Protein AF-A0A9D7JCS4-F1 (afdb_monomer_lite)

Foldseek 3Di:
DDDDPPPPPPPPDQFWKKKFWKFKDDAVFAWKKFKAWPPHTFDIDTCPPGDPPLGTDMDMTTHHVVSQVVGHKMKMFRADWDADDVPRGHKMKTQWIDTHPDIDFQVQWWKAFPVGTDDDDDDSRIDMDGGRRIMIIHGADDVTSDDPPVPPPPDDDDD

pLDDT: mean 86.57, std 19.18, range [36.56, 98.81]

Radius of gyration: 19.24 Å; chains: 1; bounding box: 63×58×47 Å

Sequence (159 aa):
MAILAALMLATAVNGAELALELSGTAFEGGPAFEIKIGGEVVGTGTIDPIPPAGDSVHFLFEVDDTVLARGGDLSIRLSNDRRAGPGADRNLHILFVRVNDHDFAPEDLRIVNRTGPVVRPIRQGRLELWTGDEVALGTAPRGGWIGKRLSGDPGRDGP

Structure (mmCIF, N/CA/C/O backbone):
data_AF-A0A9D7JCS4-F1
#
_entry.id   AF-A0A9D7JCS4-F1
#
loop_
_atom_site.group_PDB
_atom_site.id
_atom_site.type_symbol
_atom_site.label_atom_id
_atom_site.label_alt_id
_atom_site.label_comp_id
_atom_site.label_asym_id
_atom_site.label_entity_id
_atom_site.label_seq_id
_atom_site.pdbx_PDB_ins_code
_atom_site.Cartn_x
_atom_site.Cartn_y
_atom_site.Cartn_z
_atom_site.occupancy
_atom_site.B_iso_or_equiv
_atom_site.auth_seq_id
_atom_site.auth_comp_id
_atom_site.auth_asym_id
_atom_site.auth_atom_id
_atom_site.pdbx_PDB_model_num
ATOM 1 N N . MET A 1 1 ? -25.974 -44.571 0.066 1.00 43.28 1 MET A N 1
ATOM 2 C CA . MET A 1 1 ? -24.892 -43.569 0.136 1.00 43.28 1 MET A CA 1
ATOM 3 C C . MET A 1 1 ? -25.378 -42.437 1.020 1.00 43.28 1 MET A C 1
ATOM 5 O O . MET A 1 1 ? -26.417 -41.874 0.709 1.00 43.28 1 MET A O 1
ATOM 9 N N . ALA A 1 2 ? -24.715 -42.177 2.145 1.00 36.56 2 ALA A N 1
ATOM 10 C CA . ALA A 1 2 ? -25.058 -41.069 3.031 1.00 36.56 2 ALA A CA 1
ATOM 11 C C . ALA A 1 2 ? -24.166 -39.875 2.674 1.00 36.56 2 ALA A C 1
ATOM 13 O O . ALA A 1 2 ? -22.943 -39.993 2.726 1.00 36.56 2 ALA A O 1
ATOM 14 N N . ILE A 1 3 ? -24.770 -38.757 2.273 1.00 40.38 3 ILE A N 1
ATOM 15 C CA . ILE A 1 3 ? -24.062 -37.482 2.142 1.00 40.38 3 ILE A CA 1
ATOM 16 C C . ILE A 1 3 ? -23.979 -36.904 3.551 1.00 40.38 3 ILE A C 1
ATOM 18 O O . ILE A 1 3 ? -24.993 -36.531 4.139 1.00 40.38 3 ILE A O 1
ATOM 22 N N . LEU A 1 4 ? -22.772 -36.894 4.108 1.00 39.47 4 LEU A N 1
ATOM 23 C CA . LEU A 1 4 ? -22.479 -36.229 5.367 1.00 39.47 4 LEU A CA 1
ATOM 24 C C . LEU A 1 4 ? -22.389 -34.724 5.075 1.00 39.47 4 LEU A C 1
ATOM 26 O O . LEU A 1 4 ? -21.429 -34.264 4.460 1.00 39.47 4 LEU A O 1
ATOM 30 N N . ALA A 1 5 ? -23.410 -33.962 5.464 1.00 44.78 5 ALA A N 1
ATOM 31 C CA . ALA A 1 5 ? -23.338 -32.508 5.466 1.00 44.78 5 ALA A CA 1
ATOM 32 C C . ALA A 1 5 ? -22.451 -32.078 6.642 1.00 44.78 5 ALA A C 1
ATOM 34 O O . ALA A 1 5 ? -22.842 -32.200 7.802 1.00 44.78 5 ALA A O 1
ATOM 35 N N . ALA A 1 6 ? -21.237 -31.615 6.347 1.00 42.50 6 ALA A N 1
ATOM 36 C CA . ALA A 1 6 ? -20.390 -30.969 7.336 1.00 42.50 6 ALA A CA 1
ATOM 37 C C . ALA A 1 6 ? -20.966 -29.577 7.626 1.00 42.50 6 ALA A C 1
ATOM 39 O O . ALA A 1 6 ? -20.817 -28.650 6.831 1.00 42.50 6 ALA A O 1
ATOM 40 N N . LEU A 1 7 ? -21.653 -29.441 8.759 1.00 47.41 7 LEU A N 1
ATOM 41 C CA . LEU A 1 7 ? -22.004 -28.144 9.320 1.00 47.41 7 LEU A CA 1
ATOM 42 C C . LEU A 1 7 ? -20.710 -27.516 9.857 1.00 47.41 7 LEU A C 1
ATOM 44 O O . LEU A 1 7 ? -20.259 -27.859 10.950 1.00 47.41 7 LEU A O 1
ATOM 48 N N . MET A 1 8 ? -20.078 -26.640 9.073 1.00 46.72 8 MET A N 1
ATOM 49 C CA . MET A 1 8 ? -19.016 -25.783 9.596 1.00 46.72 8 MET A CA 1
ATOM 50 C C . MET A 1 8 ? -19.649 -24.806 10.588 1.00 46.72 8 MET A C 1
ATOM 52 O O . MET A 1 8 ? -20.369 -23.889 10.200 1.00 46.72 8 MET A O 1
ATOM 56 N N . LEU A 1 9 ? -19.389 -25.008 11.879 1.00 49.09 9 LEU A N 1
ATOM 57 C CA . LEU A 1 9 ? -19.534 -23.943 12.860 1.00 49.09 9 LEU A CA 1
ATOM 58 C C . LEU A 1 9 ? -18.474 -22.891 12.530 1.00 49.09 9 LEU A C 1
ATOM 60 O O . LEU A 1 9 ? -17.308 -23.056 12.876 1.00 49.09 9 LEU A O 1
ATOM 64 N N . ALA A 1 10 ? -18.876 -21.828 11.837 1.00 45.19 10 ALA A N 1
ATOM 65 C CA . ALA A 1 10 ? -18.096 -20.605 11.796 1.00 4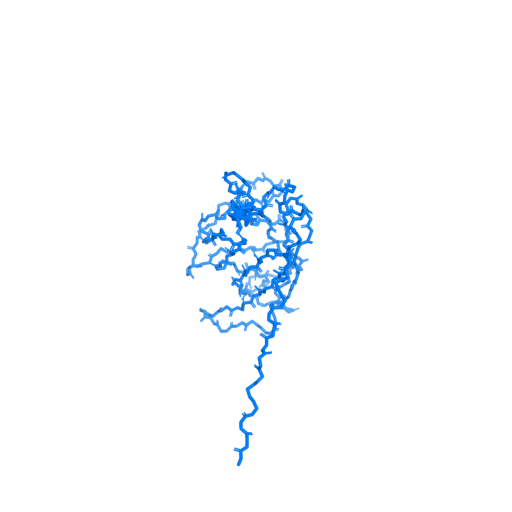5.19 10 ALA A CA 1
ATOM 66 C C . ALA A 1 10 ? -18.075 -20.047 13.224 1.00 45.19 10 ALA A C 1
ATOM 68 O O . ALA A 1 10 ? -19.032 -19.426 13.686 1.00 45.19 10 ALA A O 1
ATOM 69 N N . THR A 1 11 ? -17.009 -20.332 13.968 1.00 44.09 11 THR A N 1
ATOM 70 C CA . THR A 1 11 ? -16.687 -19.545 15.152 1.00 44.09 11 THR A CA 1
ATOM 71 C C . THR A 1 11 ? -16.447 -18.128 14.661 1.00 44.09 11 THR A C 1
ATOM 73 O O . THR A 1 11 ? -15.514 -17.910 13.892 1.00 44.09 11 THR A O 1
ATOM 76 N N . ALA A 1 12 ? -17.305 -17.186 15.051 1.00 46.53 12 ALA A N 1
ATOM 77 C CA . ALA A 1 12 ? -17.056 -15.772 14.821 1.00 46.53 12 ALA A CA 1
ATOM 78 C C . ALA A 1 12 ? -15.727 -15.421 15.502 1.00 46.53 12 ALA A C 1
ATOM 80 O O . ALA A 1 12 ? -15.651 -15.325 16.729 1.00 46.53 12 ALA A O 1
ATOM 81 N N . VAL A 1 13 ? -14.666 -15.316 14.705 1.00 46.84 13 VAL A N 1
ATOM 82 C CA . VAL A 1 13 ? -13.393 -14.767 15.151 1.00 46.84 13 VAL A CA 1
ATOM 83 C C . VAL A 1 13 ? -13.652 -13.292 15.430 1.00 46.84 13 VAL A C 1
ATOM 85 O O . VAL A 1 13 ? -14.207 -12.573 14.605 1.00 46.84 13 VAL A O 1
ATOM 88 N N . ASN A 1 14 ? -13.335 -12.859 16.645 1.00 55.12 14 ASN A N 1
ATOM 89 C CA . ASN A 1 14 ? -13.581 -11.499 17.119 1.00 55.12 14 ASN A CA 1
ATOM 90 C C . ASN A 1 14 ? -12.446 -10.573 16.638 1.00 55.12 14 ASN A C 1
ATOM 92 O O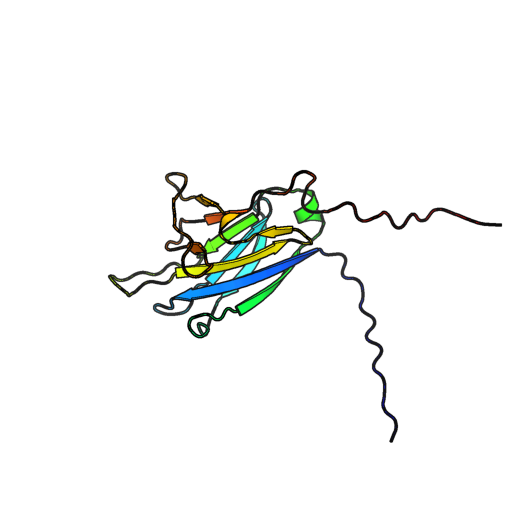 . ASN A 1 14 ? -11.727 -9.990 17.444 1.00 55.12 14 ASN A O 1
ATOM 96 N N . GLY A 1 15 ? -12.239 -10.531 15.323 1.00 62.53 15 GLY A N 1
ATOM 97 C CA . GLY A 1 15 ? -11.207 -9.750 14.651 1.00 62.53 15 GLY A CA 1
ATOM 98 C C . GLY A 1 15 ? -11.745 -9.215 13.332 1.00 62.53 15 GLY A C 1
ATOM 99 O O . GLY A 1 15 ? -12.592 -9.839 12.692 1.00 62.53 15 GLY A O 1
ATOM 100 N N . ALA A 1 16 ? -11.297 -8.026 12.959 1.00 80.62 16 ALA A N 1
ATOM 101 C CA . ALA A 1 16 ? -11.659 -7.412 11.696 1.00 80.62 16 ALA A CA 1
ATOM 102 C C . ALA A 1 16 ? -10.782 -7.935 10.558 1.00 80.62 16 ALA A C 1
ATOM 104 O O . ALA A 1 16 ? -9.648 -8.366 10.763 1.00 80.62 16 ALA A O 1
ATOM 105 N N . GLU A 1 17 ? -11.304 -7.860 9.343 1.00 91.00 17 GLU A N 1
ATOM 106 C CA . GLU A 1 17 ? -10.617 -8.339 8.151 1.00 91.00 17 GLU A CA 1
ATOM 107 C C . GLU A 1 17 ? -9.773 -7.229 7.511 1.00 91.00 17 GLU A C 1
ATOM 109 O O . GLU A 1 17 ? -10.231 -6.097 7.351 1.00 91.00 17 GLU A O 1
ATOM 114 N N . LEU A 1 18 ? -8.544 -7.552 7.113 1.00 96.19 18 LEU A N 1
ATOM 115 C CA . LEU A 1 18 ? -7.731 -6.747 6.207 1.00 96.19 18 LEU A CA 1
ATOM 116 C C . LEU A 1 18 ? -7.506 -7.548 4.923 1.00 96.19 18 LEU A C 1
ATOM 118 O O . LEU A 1 18 ? -6.805 -8.561 4.937 1.00 96.19 18 LEU A O 1
ATOM 122 N N . ALA A 1 19 ? -8.069 -7.073 3.815 1.00 97.94 19 ALA A N 1
ATOM 123 C CA . ALA A 1 19 ? -7.936 -7.693 2.503 1.00 97.94 19 ALA A CA 1
ATOM 124 C C . ALA A 1 19 ? -7.151 -6.786 1.549 1.00 97.94 19 ALA A C 1
ATOM 126 O O . ALA A 1 19 ? -7.332 -5.568 1.549 1.00 97.94 19 ALA A O 1
ATOM 127 N N . LEU A 1 20 ? -6.281 -7.369 0.721 1.00 98.38 20 LEU A N 1
ATOM 128 C CA . LEU A 1 20 ? -5.508 -6.637 -0.283 1.00 98.38 20 LEU A CA 1
ATOM 129 C C . LEU A 1 20 ? -5.498 -7.363 -1.615 1.00 98.38 20 LEU A C 1
ATOM 131 O O . LEU A 1 20 ? -5.391 -8.586 -1.655 1.00 98.38 20 LEU A O 1
ATOM 135 N N . GLU A 1 21 ? -5.477 -6.582 -2.687 1.00 98.50 21 GLU A N 1
ATOM 136 C CA . GLU A 1 21 ? -5.118 -7.048 -4.020 1.00 98.50 21 GLU A CA 1
ATOM 137 C C . GLU A 1 21 ? -3.803 -6.402 -4.430 1.00 98.50 21 GLU A C 1
ATOM 139 O O . GLU A 1 21 ? -3.716 -5.182 -4.621 1.00 98.50 21 GLU A O 1
ATOM 144 N N . LEU A 1 22 ? -2.762 -7.226 -4.541 1.00 98.50 22 LEU A N 1
ATOM 145 C CA . LEU A 1 22 ? -1.408 -6.766 -4.811 1.00 98.50 22 LEU A CA 1
ATOM 146 C C . LEU A 1 22 ? -0.812 -7.459 -6.037 1.00 98.50 22 LEU A C 1
ATOM 148 O O . LEU A 1 22 ? -1.103 -8.612 -6.339 1.00 98.50 22 LEU A O 1
ATOM 152 N N . SER A 1 23 ? 0.078 -6.760 -6.726 1.00 98.19 23 SER A N 1
ATOM 153 C CA . SER A 1 23 ? 0.917 -7.297 -7.800 1.00 98.19 23 SER A CA 1
ATOM 154 C C . SER A 1 23 ? 2.304 -6.649 -7.701 1.00 98.19 23 SER A C 1
ATOM 156 O O . SER A 1 23 ? 2.625 -5.990 -6.708 1.00 98.19 23 SER A O 1
ATOM 158 N N . GLY A 1 24 ? 3.149 -6.790 -8.715 1.00 96.69 24 GLY A N 1
ATOM 159 C CA . GLY A 1 24 ? 4.434 -6.103 -8.715 1.00 96.69 24 GLY A CA 1
ATOM 160 C C . GLY A 1 24 ? 5.317 -6.412 -9.902 1.00 96.69 24 GLY A C 1
ATOM 161 O O . GLY A 1 24 ? 4.916 -7.091 -10.846 1.00 96.69 24 GLY A O 1
ATOM 162 N N . THR A 1 25 ? 6.549 -5.923 -9.830 1.00 95.44 25 THR A N 1
ATOM 163 C CA . THR A 1 25 ? 7.636 -6.352 -10.711 1.00 95.44 25 THR A CA 1
ATOM 164 C C . THR A 1 25 ? 8.661 -7.136 -9.907 1.00 95.44 25 THR A C 1
ATOM 166 O O . THR A 1 25 ? 9.018 -6.756 -8.791 1.00 95.44 25 THR A O 1
ATOM 169 N N . ALA A 1 26 ? 9.140 -8.244 -10.470 1.00 93.06 26 ALA A N 1
ATOM 170 C CA . ALA A 1 26 ? 10.233 -9.002 -9.881 1.00 93.06 26 ALA A CA 1
ATOM 171 C C . ALA A 1 26 ? 11.579 -8.511 -10.411 1.00 93.06 26 ALA A C 1
ATOM 173 O O . ALA A 1 26 ? 11.779 -8.353 -11.615 1.00 93.06 26 ALA A O 1
ATOM 174 N N . PHE A 1 27 ? 12.527 -8.382 -9.495 1.00 94.38 27 PHE A N 1
ATOM 175 C CA . PHE A 1 27 ? 13.944 -8.272 -9.797 1.00 94.38 27 PHE A CA 1
ATOM 176 C C . PHE A 1 27 ? 14.702 -8.949 -8.657 1.00 94.38 27 PHE A C 1
ATOM 178 O O . PHE A 1 27 ? 14.548 -8.549 -7.508 1.00 94.38 27 PHE A O 1
ATOM 185 N N . GLU A 1 28 ? 15.442 -10.026 -8.944 1.00 93.44 28 GLU A N 1
ATOM 186 C CA . GLU A 1 28 ? 16.064 -10.901 -7.925 1.00 93.44 28 GLU A CA 1
ATOM 187 C C . GLU A 1 28 ? 15.054 -11.455 -6.887 1.00 93.44 28 GLU A C 1
ATOM 189 O O . GLU A 1 28 ? 15.379 -11.611 -5.710 1.00 93.44 28 GLU A O 1
ATOM 194 N N . GLY A 1 29 ? 13.805 -11.690 -7.308 1.00 95.38 29 GLY A N 1
ATOM 195 C CA . GLY A 1 29 ? 12.668 -12.065 -6.454 1.00 95.38 29 GLY A CA 1
ATOM 196 C C . GLY A 1 29 ? 11.545 -11.022 -6.468 1.00 95.38 29 GLY A C 1
ATOM 197 O O . GLY A 1 29 ? 11.732 -9.894 -6.942 1.00 95.38 29 GLY A O 1
ATOM 198 N N . GLY A 1 30 ? 10.372 -11.413 -5.972 1.00 97.38 30 GLY A N 1
ATOM 199 C CA . GLY A 1 30 ? 9.190 -10.555 -5.913 1.00 97.38 30 GLY A CA 1
ATOM 200 C C . GLY A 1 30 ? 9.209 -9.505 -4.792 1.00 97.38 30 GLY A C 1
ATOM 201 O O . GLY A 1 30 ? 10.046 -9.568 -3.879 1.00 97.38 30 GLY A O 1
ATOM 202 N N . PRO A 1 31 ? 8.298 -8.518 -4.838 1.00 98.44 31 PRO A N 1
ATOM 203 C CA . PRO A 1 31 ? 8.147 -7.539 -3.773 1.00 98.44 31 PRO A CA 1
ATOM 204 C C . PRO A 1 31 ? 7.593 -8.204 -2.513 1.00 98.44 31 PRO A C 1
ATOM 206 O O . PRO A 1 31 ? 6.574 -8.895 -2.534 1.00 98.44 31 PRO A O 1
ATOM 209 N N . ALA A 1 32 ? 8.277 -7.961 -1.404 1.00 98.62 32 ALA A N 1
ATOM 210 C CA . ALA A 1 32 ? 7.774 -8.194 -0.067 1.00 98.62 32 ALA A CA 1
ATOM 211 C C . ALA A 1 32 ? 7.174 -6.898 0.471 1.00 98.62 32 ALA A C 1
ATOM 213 O O . ALA A 1 32 ? 7.632 -5.798 0.151 1.00 98.62 32 ALA A O 1
ATOM 214 N N . PHE A 1 33 ? 6.152 -7.025 1.302 1.00 98.81 33 PHE A N 1
ATOM 215 C CA . PHE A 1 33 ? 5.427 -5.892 1.846 1.00 98.81 33 PHE A CA 1
ATOM 216 C C . PHE A 1 33 ? 5.224 -6.022 3.352 1.00 98.81 33 PHE A C 1
ATOM 218 O O . PHE A 1 33 ? 5.263 -7.110 3.930 1.00 98.81 33 PHE A O 1
ATOM 225 N N . GLU A 1 34 ? 5.014 -4.874 3.985 1.00 98.81 34 GLU A N 1
ATOM 226 C CA . GLU A 1 34 ? 4.568 -4.755 5.370 1.00 98.81 34 GLU A CA 1
ATOM 227 C C . GLU A 1 34 ? 3.408 -3.766 5.420 1.00 98.81 34 GLU A C 1
ATOM 229 O O . GLU A 1 34 ? 3.454 -2.711 4.780 1.00 98.81 34 GLU A O 1
ATOM 234 N N . ILE A 1 35 ? 2.392 -4.116 6.202 1.00 98.62 35 ILE A N 1
ATOM 235 C CA . ILE A 1 35 ? 1.191 -3.326 6.424 1.00 98.62 35 ILE A CA 1
ATOM 236 C C . ILE A 1 35 ? 1.113 -2.991 7.901 1.00 98.62 35 ILE A C 1
ATOM 238 O O . ILE A 1 35 ? 1.313 -3.857 8.759 1.00 98.62 35 ILE A O 1
ATOM 242 N N . LYS A 1 36 ? 0.795 -1.735 8.192 1.00 98.50 36 LYS A N 1
ATOM 243 C CA . LYS A 1 36 ? 0.544 -1.264 9.547 1.00 98.50 36 LYS A CA 1
ATOM 244 C C . LYS A 1 36 ? -0.762 -0.503 9.645 1.00 98.50 36 LYS A C 1
ATOM 246 O O . LYS A 1 36 ? -1.163 0.153 8.688 1.00 98.50 36 LYS A O 1
ATOM 251 N N . ILE A 1 37 ? -1.351 -0.525 10.834 1.00 97.31 37 ILE A N 1
ATOM 252 C CA . ILE A 1 37 ? -2.421 0.384 11.249 1.00 97.31 37 ILE A CA 1
ATOM 253 C C . ILE A 1 37 ? -1.956 1.068 12.528 1.00 97.31 37 ILE A C 1
ATOM 255 O O . ILE A 1 37 ? -1.501 0.405 13.459 1.00 97.31 37 ILE A O 1
ATOM 259 N N . GLY A 1 38 ? -1.972 2.403 12.549 1.00 95.12 38 GLY A N 1
ATOM 260 C CA . GLY A 1 38 ? -1.526 3.159 13.727 1.00 95.12 38 GLY A CA 1
ATOM 261 C C . GLY A 1 38 ? -0.067 2.889 14.131 1.00 95.12 38 GLY A C 1
ATOM 262 O O . GLY A 1 38 ? 0.304 3.084 15.284 1.00 95.12 38 GLY A O 1
ATOM 263 N N . GLY A 1 39 ? 0.764 2.423 13.191 1.00 95.81 39 GLY A N 1
ATOM 264 C CA . GLY A 1 39 ? 2.171 2.072 13.415 1.00 95.81 39 GLY A CA 1
ATOM 265 C C . GLY A 1 39 ? 2.435 0.613 13.810 1.00 95.81 39 GLY A C 1
ATOM 266 O O . GLY A 1 39 ? 3.592 0.190 13.774 1.00 95.81 39 GLY A O 1
ATOM 267 N N . GLU A 1 40 ? 1.404 -0.172 14.117 1.00 97.31 40 GLU A N 1
ATOM 268 C CA . GLU A 1 40 ? 1.528 -1.591 14.462 1.00 97.31 40 GLU A CA 1
ATOM 269 C C . GLU A 1 40 ? 1.441 -2.481 13.229 1.00 97.31 40 GLU A C 1
ATOM 271 O O . GLU A 1 40 ? 0.575 -2.268 12.387 1.00 97.31 40 GLU A O 1
ATOM 276 N N . VAL A 1 41 ? 2.336 -3.466 13.111 1.00 98.00 41 VAL A N 1
ATOM 277 C CA . VAL A 1 41 ? 2.351 -4.397 11.974 1.00 98.00 41 VAL A CA 1
ATOM 278 C C . VAL A 1 41 ? 1.170 -5.352 12.078 1.00 98.00 41 VAL A C 1
ATOM 280 O O . VAL A 1 41 ? 1.081 -6.115 13.033 1.00 98.00 41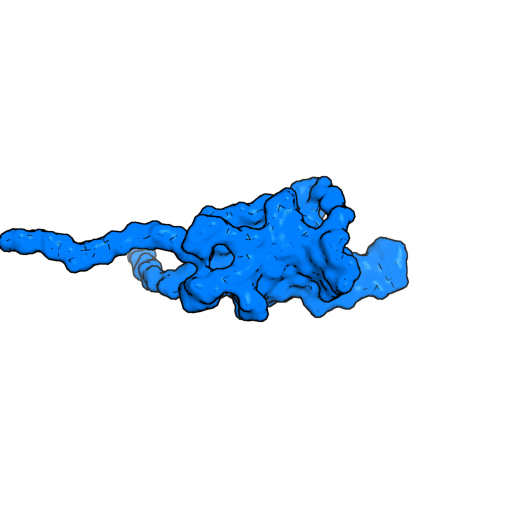 VAL A O 1
ATOM 283 N N . VAL A 1 42 ? 0.310 -5.330 11.063 1.00 97.19 42 VAL A N 1
ATOM 284 C CA . VAL A 1 42 ? -0.904 -6.161 10.979 1.00 97.19 42 VAL A CA 1
ATOM 285 C C . VAL A 1 42 ? -0.857 -7.170 9.831 1.00 97.19 42 VAL A C 1
ATOM 287 O O . VAL A 1 42 ? -1.690 -8.062 9.758 1.00 97.19 42 VAL A O 1
ATOM 290 N N . GLY A 1 43 ? 0.123 -7.055 8.934 1.00 97.94 43 GLY A N 1
ATOM 291 C CA . GLY A 1 43 ? 0.293 -7.998 7.835 1.00 97.94 43 GLY A CA 1
ATOM 292 C C . GLY A 1 43 ? 1.656 -7.872 7.174 1.00 97.94 43 GLY A C 1
ATOM 293 O O . GLY A 1 43 ? 2.216 -6.780 7.061 1.00 97.94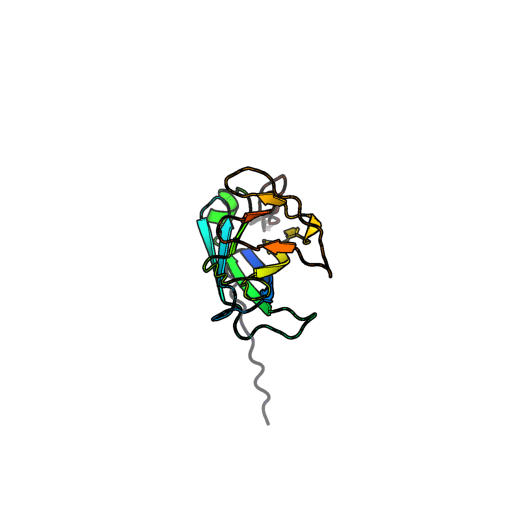 43 GLY A O 1
ATOM 294 N N . THR A 1 44 ? 2.196 -9.001 6.730 1.00 98.75 44 THR A N 1
ATOM 295 C CA . THR A 1 44 ? 3.398 -9.076 5.896 1.00 98.75 44 THR A CA 1
ATOM 296 C C . THR A 1 44 ? 3.223 -10.178 4.863 1.00 98.75 44 THR A C 1
ATOM 298 O O . THR A 1 44 ? 2.467 -11.128 5.065 1.00 98.75 44 THR A O 1
ATOM 301 N N . GLY A 1 45 ? 3.917 -10.059 3.739 1.00 98.44 45 GLY A N 1
ATOM 302 C CA . GLY A 1 45 ? 3.873 -11.077 2.701 1.00 98.44 45 GLY A CA 1
ATOM 303 C C . GLY A 1 45 ? 4.865 -10.802 1.589 1.00 98.44 45 GLY A C 1
ATOM 304 O O . GLY A 1 45 ? 5.542 -9.774 1.585 1.00 98.44 45 GLY A O 1
ATOM 305 N N . THR A 1 46 ? 4.930 -11.732 0.643 1.00 98.50 46 THR A N 1
ATOM 306 C CA . THR A 1 46 ? 5.747 -11.629 -0.566 1.00 98.50 46 THR A CA 1
ATOM 307 C C . THR A 1 46 ? 4.920 -12.085 -1.755 1.00 98.50 46 THR A C 1
ATOM 309 O O . THR A 1 46 ? 4.216 -13.089 -1.670 1.00 98.50 46 THR A O 1
ATOM 312 N N . ILE A 1 47 ? 5.012 -11.353 -2.861 1.00 98.38 47 ILE A N 1
ATOM 313 C CA . ILE A 1 47 ? 4.346 -11.698 -4.118 1.00 98.38 47 ILE A CA 1
ATOM 314 C C . ILE A 1 47 ? 5.337 -12.486 -4.967 1.00 98.38 47 ILE A C 1
ATOM 316 O O . ILE A 1 47 ? 6.139 -11.904 -5.693 1.00 98.38 47 ILE A O 1
ATOM 320 N N . ASP A 1 48 ? 5.319 -13.808 -4.832 1.00 95.19 48 ASP A N 1
ATOM 321 C CA . ASP A 1 48 ? 6.158 -14.713 -5.615 1.00 95.19 48 ASP A CA 1
ATOM 322 C C . ASP A 1 48 ? 5.418 -16.052 -5.813 1.00 95.19 48 ASP A C 1
ATOM 324 O O . ASP A 1 48 ? 5.069 -16.693 -4.816 1.00 95.19 48 ASP A O 1
ATOM 328 N N . PRO A 1 49 ? 5.125 -16.480 -7.057 1.00 95.75 49 PRO A N 1
ATOM 329 C CA . PRO A 1 49 ? 5.452 -15.822 -8.328 1.00 95.75 49 PRO A CA 1
ATOM 330 C C . PRO A 1 49 ? 4.673 -14.519 -8.569 1.00 95.75 49 PRO A C 1
ATOM 332 O O . PRO A 1 49 ? 3.601 -14.298 -8.009 1.00 95.75 49 PRO A O 1
ATOM 335 N N . ILE A 1 50 ? 5.208 -13.659 -9.446 1.00 96.50 50 ILE A N 1
ATOM 336 C CA . ILE A 1 50 ? 4.486 -12.476 -9.936 1.00 96.50 50 ILE A CA 1
ATOM 337 C C . ILE A 1 50 ? 3.324 -12.945 -10.821 1.00 96.50 50 ILE A C 1
ATOM 339 O O . ILE A 1 50 ? 3.564 -13.728 -11.748 1.00 96.50 50 ILE A O 1
ATOM 343 N N . PRO A 1 51 ? 2.084 -12.488 -10.564 1.00 95.75 51 PRO A N 1
ATOM 344 C CA . PRO A 1 51 ? 0.946 -12.861 -11.391 1.00 95.75 51 PRO A CA 1
ATOM 345 C C . PRO A 1 51 ? 1.092 -12.290 -12.816 1.00 95.75 51 PRO A C 1
ATOM 347 O O . PRO A 1 51 ? 1.833 -11.323 -13.026 1.00 95.75 51 PRO A O 1
ATOM 350 N N . PRO A 1 52 ? 0.402 -12.863 -13.819 1.00 93.38 52 PRO A N 1
ATOM 351 C CA . PRO A 1 52 ? 0.374 -12.308 -15.168 1.00 93.38 52 PRO A CA 1
ATOM 352 C C . PRO A 1 52 ? -0.026 -10.826 -15.194 1.00 93.38 52 PRO A C 1
ATOM 354 O O . PRO A 1 52 ? -0.697 -10.312 -14.300 1.00 93.38 52 PRO A O 1
ATOM 357 N N . ALA A 1 53 ? 0.381 -10.113 -16.245 1.00 87.19 53 ALA A N 1
ATOM 358 C CA . ALA A 1 53 ? 0.045 -8.701 -16.380 1.00 87.19 53 ALA A CA 1
ATOM 359 C C . ALA A 1 53 ? -1.481 -8.500 -16.427 1.00 87.19 53 ALA A C 1
ATOM 361 O O . ALA A 1 53 ? -2.144 -9.020 -17.319 1.00 87.19 53 ALA A O 1
ATOM 362 N N . GLY A 1 54 ? -2.005 -7.699 -15.497 1.00 87.19 54 GLY A N 1
ATOM 363 C CA . GLY A 1 54 ? -3.443 -7.465 -15.333 1.00 87.19 54 GLY A CA 1
ATOM 364 C C . GLY A 1 54 ? -4.073 -8.259 -14.186 1.00 87.19 54 GLY A C 1
ATOM 365 O O . GLY A 1 54 ? -5.147 -7.874 -13.739 1.00 87.19 54 GLY A O 1
ATOM 366 N N . ASP A 1 55 ? -3.379 -9.274 -13.668 1.00 95.44 55 ASP A N 1
ATOM 367 C CA . ASP A 1 55 ? -3.819 -10.073 -12.527 1.00 95.44 55 ASP A CA 1
ATOM 368 C C . ASP A 1 55 ? -3.178 -9.582 -11.213 1.00 95.44 55 ASP A C 1
ATOM 370 O O . ASP A 1 55 ? -2.180 -8.843 -11.189 1.00 95.44 55 ASP A O 1
ATOM 374 N N . SER A 1 56 ? -3.750 -10.027 -10.096 1.00 97.44 56 SER A N 1
ATOM 375 C CA . SER A 1 56 ? -3.308 -9.725 -8.736 1.00 97.44 56 SER A CA 1
ATOM 376 C C . SER A 1 56 ? -3.322 -10.978 -7.859 1.00 97.44 56 SER A C 1
ATOM 378 O O . SER A 1 56 ? -3.863 -12.025 -8.214 1.00 97.44 56 SER A O 1
ATOM 380 N N . VAL A 1 57 ? -2.678 -10.873 -6.703 1.00 98.31 57 VAL A N 1
ATOM 381 C CA . VAL A 1 57 ? -2.736 -11.854 -5.625 1.00 98.31 57 VAL A CA 1
ATOM 382 C C . VAL A 1 57 ? -3.562 -11.257 -4.493 1.00 98.31 57 VAL A C 1
ATOM 384 O O . VAL A 1 57 ? -3.317 -10.123 -4.072 1.00 98.31 57 VAL A O 1
ATOM 387 N N . HIS A 1 58 ? -4.520 -12.036 -3.994 1.00 98.06 58 HIS A N 1
ATOM 388 C CA . HIS A 1 58 ? -5.334 -11.664 -2.845 1.00 98.06 58 HIS A CA 1
ATOM 389 C C . HIS A 1 58 ? -4.639 -12.079 -1.547 1.00 98.06 58 HIS A C 1
ATOM 391 O O . HIS A 1 58 ? -4.265 -13.242 -1.383 1.00 98.06 58 HIS A O 1
ATOM 397 N N . PHE A 1 59 ? -4.504 -11.140 -0.616 1.00 98.38 59 PHE A N 1
ATOM 398 C CA . PHE A 1 59 ? -4.019 -11.396 0.738 1.00 98.38 59 PHE A CA 1
ATOM 399 C C . PHE A 1 59 ? -5.117 -11.093 1.746 1.00 98.38 59 PHE A C 1
ATOM 401 O O . PHE A 1 59 ? -5.829 -10.102 1.598 1.00 98.38 59 P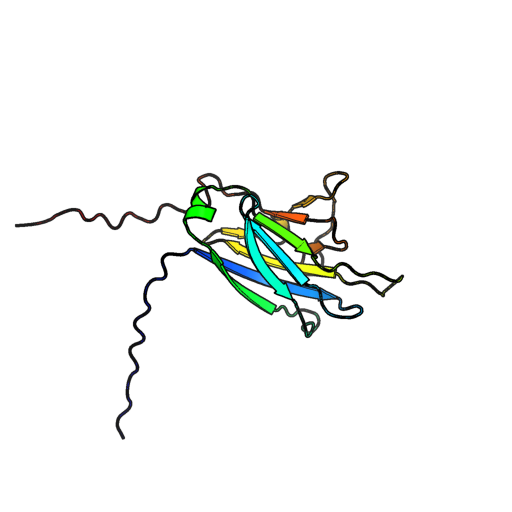HE A O 1
ATOM 408 N N . LEU A 1 60 ? -5.215 -11.937 2.772 1.00 97.69 60 LEU A N 1
ATOM 409 C CA . LEU A 1 60 ? -6.171 -11.801 3.859 1.00 97.69 60 LEU A CA 1
ATOM 410 C C . LEU A 1 60 ? -5.443 -11.896 5.195 1.00 97.69 60 LEU A C 1
ATOM 412 O O . LEU A 1 60 ? -4.695 -12.847 5.424 1.00 97.69 60 LEU A O 1
ATOM 416 N N . PHE A 1 61 ? -5.678 -10.924 6.067 1.00 96.88 61 PHE A N 1
ATOM 417 C CA . PHE A 1 61 ? -5.137 -10.886 7.418 1.00 96.88 61 PHE A CA 1
ATOM 418 C C . PHE A 1 61 ? -6.262 -10.635 8.416 1.00 96.88 61 PHE A C 1
ATOM 420 O O . PHE A 1 61 ? -7.169 -9.842 8.162 1.00 96.88 61 PHE A O 1
ATOM 427 N N . GLU A 1 62 ? -6.172 -11.284 9.571 1.00 94.31 62 GLU A N 1
ATOM 428 C CA . GLU A 1 62 ? -6.988 -10.937 10.730 1.00 94.31 62 GLU A CA 1
ATOM 429 C C . GLU A 1 62 ? -6.304 -9.803 11.496 1.00 94.31 62 GLU A C 1
ATOM 431 O O . GLU A 1 62 ? -5.105 -9.864 11.784 1.00 94.31 62 GLU A O 1
ATOM 436 N N . VAL A 1 63 ? -7.067 -8.766 11.833 1.00 92.31 63 VAL A N 1
ATOM 437 C CA . VAL A 1 63 ? -6.601 -7.622 12.615 1.00 92.31 63 VAL A CA 1
ATOM 438 C C . VAL A 1 63 ? -7.329 -7.599 13.949 1.00 92.31 63 VAL A C 1
ATOM 440 O O . VAL A 1 63 ? -8.559 -7.615 14.011 1.00 92.31 63 VAL A O 1
ATOM 443 N N . ASP A 1 64 ? -6.556 -7.534 15.029 1.00 90.31 64 ASP A N 1
ATOM 444 C CA . ASP A 1 64 ? -7.089 -7.449 16.384 1.00 90.31 64 ASP A CA 1
ATOM 445 C C . ASP A 1 64 ? -7.912 -6.157 16.570 1.00 90.31 64 ASP A C 1
ATOM 447 O O . ASP A 1 64 ? -7.460 -5.051 16.249 1.00 90.31 64 ASP A O 1
ATOM 451 N N . ASP A 1 65 ? -9.126 -6.289 17.117 1.00 88.94 65 ASP A N 1
ATOM 452 C CA . ASP A 1 65 ? -10.042 -5.167 17.362 1.00 88.94 65 ASP A CA 1
ATOM 453 C C . ASP A 1 65 ? -9.385 -4.064 18.217 1.00 88.94 65 ASP A C 1
ATOM 455 O O . ASP A 1 65 ? -9.687 -2.884 18.052 1.00 88.94 65 ASP A O 1
ATOM 459 N N . THR A 1 66 ? -8.454 -4.394 19.118 1.00 90.00 66 THR A N 1
ATOM 460 C CA . THR A 1 66 ? -7.746 -3.394 19.929 1.00 90.00 66 THR A CA 1
ATOM 461 C C . THR A 1 66 ? -6.807 -2.525 19.095 1.00 90.00 66 THR A C 1
ATOM 463 O O . THR A 1 66 ? -6.639 -1.348 19.424 1.00 90.00 66 THR A O 1
ATOM 466 N N . VAL A 1 67 ? -6.217 -3.059 18.017 1.00 92.31 67 VAL A N 1
ATOM 467 C CA . VAL A 1 67 ? -5.407 -2.282 17.060 1.00 92.31 67 VAL A CA 1
ATOM 468 C C . VAL A 1 67 ? -6.307 -1.283 16.346 1.00 92.31 67 VAL A C 1
ATOM 470 O O . VAL A 1 67 ? -6.017 -0.087 16.310 1.00 92.31 67 VAL A O 1
ATOM 473 N N . LEU A 1 68 ? -7.455 -1.753 15.860 1.00 91.19 68 LEU A N 1
ATOM 474 C CA . LEU A 1 68 ? -8.440 -0.906 15.195 1.00 91.19 68 LEU A CA 1
ATOM 475 C C . LEU A 1 68 ? -9.036 0.160 16.123 1.00 91.19 68 LEU A C 1
ATOM 477 O O . LEU A 1 68 ? -9.248 1.294 15.692 1.00 91.19 68 LEU A O 1
ATOM 481 N N . ALA A 1 69 ? -9.260 -0.176 17.395 1.00 89.75 69 ALA A N 1
ATOM 482 C CA . ALA A 1 69 ? -9.765 0.744 18.410 1.00 89.75 69 ALA A CA 1
ATOM 483 C C . ALA A 1 69 ? -8.755 1.845 18.771 1.00 89.75 69 ALA A C 1
ATOM 485 O O . ALA A 1 69 ? -9.161 2.974 19.049 1.00 89.75 69 ALA A O 1
ATOM 486 N N . ARG A 1 70 ? -7.444 1.546 18.751 1.00 90.25 70 ARG A N 1
ATOM 487 C CA . ARG A 1 70 ? -6.389 2.569 18.900 1.00 90.25 70 ARG A CA 1
ATOM 488 C C . ARG A 1 70 ? -6.386 3.561 17.735 1.00 90.25 70 ARG A C 1
ATOM 490 O O . ARG A 1 70 ? -6.005 4.715 17.922 1.00 90.25 70 ARG A O 1
ATOM 497 N N . GLY A 1 71 ? -6.859 3.133 16.566 1.00 88.62 71 GLY A N 1
ATOM 498 C CA . GLY A 1 71 ? -6.985 3.970 15.382 1.00 88.62 71 GLY A CA 1
ATOM 499 C C . GLY A 1 71 ? -5.643 4.285 14.722 1.00 88.62 71 GLY A C 1
ATOM 500 O O . GLY A 1 71 ? -4.639 3.608 14.930 1.00 88.62 71 GLY A O 1
ATOM 501 N N . GLY A 1 72 ? -5.644 5.337 13.906 1.00 94.69 72 GLY A N 1
ATOM 502 C CA . GLY A 1 72 ? -4.495 5.743 13.099 1.00 94.69 72 GLY A CA 1
ATOM 503 C C . GLY A 1 72 ? -4.543 5.188 11.680 1.00 94.69 72 GLY A C 1
ATOM 504 O O . GLY A 1 72 ? -5.308 4.276 11.375 1.00 94.69 72 GLY A O 1
ATOM 505 N N . ASP A 1 73 ? -3.746 5.788 10.805 1.00 97.19 73 ASP A N 1
ATOM 506 C CA . ASP A 1 73 ? -3.789 5.516 9.371 1.00 97.19 73 ASP A CA 1
ATOM 507 C C . ASP A 1 73 ? -3.271 4.113 9.026 1.00 97.19 73 ASP A C 1
ATOM 509 O O . ASP A 1 73 ? -2.404 3.555 9.709 1.00 97.19 73 ASP A O 1
ATOM 513 N N . LEU A 1 74 ? -3.793 3.581 7.921 1.00 98.25 74 LEU A N 1
ATOM 514 C CA . LEU A 1 74 ? -3.226 2.442 7.215 1.00 98.25 74 LEU A CA 1
ATOM 515 C C . LEU A 1 74 ? -1.921 2.887 6.548 1.00 98.25 74 LEU A C 1
ATOM 517 O O . LEU A 1 74 ? -1.881 3.932 5.897 1.00 98.25 74 LEU A O 1
ATOM 521 N N . SER A 1 75 ? -0.874 2.071 6.641 1.00 98.62 75 SER A N 1
ATOM 522 C CA . SER A 1 75 ? 0.360 2.269 5.883 1.00 98.62 75 SER A CA 1
ATOM 523 C C . SER A 1 75 ? 0.841 0.973 5.246 1.00 98.62 75 SER A C 1
ATOM 525 O O . SER A 1 75 ? 0.923 -0.042 5.936 1.00 98.62 75 SER A O 1
ATOM 527 N N . ILE A 1 76 ? 1.218 1.020 3.971 1.00 98.81 76 ILE A N 1
ATOM 528 C CA . ILE A 1 76 ? 1.765 -0.112 3.214 1.00 98.81 76 ILE A CA 1
ATOM 529 C C . ILE A 1 76 ? 3.116 0.304 2.641 1.00 98.81 76 ILE A C 1
ATOM 531 O O . ILE A 1 76 ? 3.241 1.395 2.080 1.00 98.81 76 ILE A O 1
ATOM 535 N N . ARG A 1 77 ? 4.129 -0.557 2.766 1.00 98.62 77 ARG A N 1
ATOM 536 C CA . ARG A 1 77 ? 5.472 -0.308 2.221 1.00 98.62 77 ARG A CA 1
ATOM 537 C C . ARG A 1 77 ? 6.038 -1.521 1.495 1.00 98.62 77 ARG A C 1
ATOM 539 O O . ARG A 1 77 ? 5.792 -2.656 1.901 1.00 98.62 77 ARG A O 1
ATOM 546 N N . LEU A 1 78 ? 6.878 -1.261 0.495 1.00 98.62 78 LEU A N 1
ATOM 547 C CA . LEU A 1 78 ? 7.818 -2.235 -0.059 1.00 98.62 78 LEU A CA 1
ATOM 548 C C . LEU A 1 78 ? 8.930 -2.479 0.973 1.00 98.62 78 LEU A C 1
ATOM 550 O O . LEU A 1 78 ? 9.624 -1.550 1.386 1.00 98.62 78 LEU A O 1
ATOM 554 N N . SER A 1 79 ? 9.085 -3.716 1.442 1.00 98.19 79 SER A N 1
ATOM 555 C CA . SER A 1 79 ? 9.984 -4.033 2.561 1.00 98.19 79 SER A CA 1
ATOM 556 C C . SER A 1 79 ? 11.349 -4.574 2.139 1.00 98.19 79 SER A C 1
ATOM 558 O O . SER A 1 79 ? 12.273 -4.575 2.953 1.00 98.19 79 SER A O 1
ATOM 560 N N . ASN A 1 80 ? 11.494 -4.984 0.879 1.00 97.62 80 ASN A N 1
ATOM 561 C CA . ASN A 1 80 ? 12.702 -5.587 0.323 1.00 97.62 80 ASN A CA 1
ATOM 562 C C . ASN A 1 80 ? 13.139 -4.906 -0.986 1.00 97.62 80 ASN A C 1
ATOM 564 O O . ASN A 1 80 ? 13.486 -5.592 -1.940 1.00 97.62 80 ASN A O 1
ATOM 568 N N . ASP A 1 81 ? 13.102 -3.578 -1.058 1.00 96.25 81 ASP A N 1
ATOM 569 C CA . ASP A 1 81 ? 13.495 -2.820 -2.254 1.00 96.25 81 ASP A CA 1
ATOM 570 C C . ASP A 1 81 ? 14.837 -3.282 -2.863 1.00 96.25 81 ASP A C 1
ATOM 572 O O . ASP A 1 81 ? 15.809 -3.567 -2.152 1.00 96.25 81 ASP A O 1
ATOM 576 N N . ARG A 1 82 ? 14.872 -3.388 -4.197 1.00 95.38 82 ARG A N 1
ATOM 577 C CA . ARG A 1 82 ? 16.041 -3.820 -4.960 1.00 95.38 82 ARG A CA 1
ATOM 578 C C . ARG A 1 82 ? 16.004 -3.263 -6.383 1.00 95.38 82 ARG A C 1
ATOM 580 O O . ARG A 1 82 ? 15.135 -3.622 -7.172 1.00 95.38 82 ARG A O 1
ATOM 587 N N . ARG A 1 83 ? 17.043 -2.500 -6.735 1.00 93.25 83 ARG A N 1
ATOM 588 C CA . ARG A 1 83 ? 17.259 -1.934 -8.073 1.00 93.25 83 ARG A CA 1
ATOM 589 C C . ARG A 1 83 ? 18.716 -2.081 -8.513 1.00 93.25 83 ARG A C 1
ATOM 591 O O . ARG A 1 83 ? 19.622 -1.904 -7.699 1.00 93.25 83 ARG A O 1
ATOM 598 N N . ALA A 1 84 ? 18.944 -2.346 -9.801 1.00 90.94 84 ALA A N 1
ATOM 599 C CA . ALA A 1 84 ? 20.288 -2.393 -10.400 1.00 90.94 84 ALA A CA 1
ATOM 600 C C . ALA A 1 84 ? 20.458 -1.551 -11.683 1.00 90.94 84 ALA A C 1
ATOM 602 O O . ALA A 1 84 ? 21.557 -1.491 -12.231 1.00 90.94 84 ALA A O 1
ATOM 603 N N . GLY A 1 85 ? 19.406 -0.884 -12.169 1.00 86.62 85 GLY A N 1
ATOM 604 C CA . GLY A 1 85 ? 19.461 -0.053 -13.376 1.00 86.62 85 GLY A CA 1
ATOM 605 C C . GLY A 1 85 ? 18.133 -0.028 -14.138 1.00 86.62 85 GLY A C 1
ATOM 606 O O . GLY A 1 85 ? 17.128 -0.525 -13.627 1.00 86.62 85 GLY A O 1
ATOM 607 N N . PRO A 1 86 ? 18.094 0.550 -15.353 1.00 86.31 86 PRO A N 1
ATOM 608 C CA . PRO A 1 86 ? 16.881 0.602 -16.167 1.00 86.31 86 PRO A CA 1
ATOM 609 C C . PRO A 1 86 ? 16.272 -0.789 -16.386 1.00 86.31 86 PRO A C 1
ATOM 611 O O . PRO A 1 86 ? 16.949 -1.697 -16.858 1.00 86.31 86 PRO A O 1
ATOM 614 N N . GLY A 1 87 ? 14.996 -0.953 -16.035 1.00 82.62 87 GLY A N 1
ATOM 615 C CA . GLY A 1 87 ? 14.266 -2.220 -16.180 1.00 82.62 87 GLY A CA 1
ATOM 616 C C . GLY A 1 87 ? 14.625 -3.308 -15.159 1.00 82.62 87 GLY A C 1
ATOM 617 O O . GLY A 1 87 ? 14.007 -4.366 -15.173 1.00 82.62 87 GLY A O 1
ATOM 618 N N . ALA A 1 88 ? 15.581 -3.053 -14.266 1.00 91.88 88 ALA A N 1
ATOM 619 C CA . ALA A 1 88 ? 16.008 -3.961 -13.210 1.00 91.88 88 ALA A CA 1
ATOM 620 C C . ALA A 1 88 ? 15.537 -3.411 -11.861 1.00 91.88 88 ALA A C 1
ATOM 622 O O . ALA A 1 88 ? 16.331 -2.827 -11.116 1.00 91.88 88 ALA A O 1
ATOM 623 N N . ASP A 1 89 ? 14.229 -3.528 -11.616 1.00 94.06 89 ASP A N 1
ATOM 624 C CA . ASP A 1 89 ? 13.563 -2.888 -10.485 1.00 94.06 89 ASP A CA 1
ATOM 625 C C . ASP A 1 89 ? 12.448 -3.741 -9.877 1.00 94.06 89 ASP A C 1
ATOM 627 O O . ASP A 1 89 ? 11.646 -4.357 -10.594 1.00 94.06 89 ASP A O 1
ATOM 631 N N . ARG A 1 90 ? 12.385 -3.737 -8.548 1.00 96.75 90 ARG A N 1
ATOM 632 C CA . ARG A 1 90 ? 11.362 -4.420 -7.764 1.00 96.75 90 ARG A CA 1
ATOM 633 C C . ARG A 1 90 ? 10.376 -3.391 -7.239 1.00 96.75 90 ARG A C 1
ATOM 635 O O . ARG A 1 90 ? 10.691 -2.646 -6.323 1.00 96.75 90 ARG A O 1
ATOM 642 N N . ASN A 1 91 ? 9.162 -3.424 -7.769 1.00 96.81 91 ASN A N 1
ATOM 643 C CA . ASN A 1 91 ? 8.103 -2.499 -7.393 1.00 96.81 91 ASN A CA 1
ATOM 644 C C . ASN A 1 91 ? 6.926 -3.260 -6.786 1.00 96.81 91 ASN A C 1
ATOM 646 O O . ASN A 1 91 ? 6.581 -4.352 -7.247 1.00 96.81 91 ASN A O 1
ATOM 650 N N . LEU A 1 92 ? 6.284 -2.661 -5.783 1.00 98.38 92 LEU A N 1
ATOM 651 C CA . LEU A 1 92 ? 5.017 -3.145 -5.236 1.00 98.38 92 LEU A CA 1
ATOM 652 C C . LEU A 1 92 ? 3.863 -2.412 -5.919 1.00 98.38 92 LEU A C 1
ATOM 654 O O . LEU A 1 92 ? 3.859 -1.185 -5.980 1.00 98.38 92 LEU A O 1
ATOM 658 N N . HIS A 1 93 ? 2.872 -3.150 -6.407 1.00 98.25 93 HIS A N 1
ATOM 659 C CA . HIS A 1 93 ? 1.665 -2.589 -7.006 1.00 98.25 93 HIS A CA 1
ATOM 660 C C . HIS A 1 93 ? 0.467 -2.851 -6.095 1.00 98.25 93 HIS A C 1
ATOM 662 O O . HIS A 1 93 ? 0.189 -4.000 -5.761 1.00 98.25 93 HIS A O 1
ATOM 668 N N . ILE A 1 94 ? -0.252 -1.794 -5.727 1.00 98.56 94 ILE A N 1
ATOM 669 C CA . ILE A 1 94 ? -1.451 -1.844 -4.889 1.00 98.56 94 ILE A CA 1
ATOM 670 C C . ILE A 1 94 ? -2.654 -1.560 -5.785 1.00 98.56 94 ILE A C 1
ATOM 672 O O . ILE A 1 94 ? -2.733 -0.484 -6.384 1.00 98.56 94 ILE A O 1
ATOM 676 N N . LEU A 1 95 ? -3.557 -2.532 -5.899 1.00 98.31 95 LEU A N 1
ATOM 677 C CA . LEU A 1 95 ? -4.774 -2.423 -6.707 1.00 98.31 95 LEU A CA 1
ATOM 678 C C . LEU A 1 95 ? -5.989 -2.117 -5.834 1.00 98.31 95 LEU A C 1
ATOM 680 O O . LEU A 1 95 ? -6.854 -1.349 -6.233 1.00 98.31 95 LEU A O 1
ATOM 684 N N . PHE A 1 96 ? -6.039 -2.704 -4.641 1.00 98.06 96 PHE A N 1
ATOM 685 C CA . PHE A 1 96 ? -7.146 -2.526 -3.714 1.00 98.06 96 PHE A CA 1
ATOM 686 C C . PHE A 1 96 ? -6.708 -2.847 -2.289 1.00 98.06 96 PHE A C 1
ATOM 688 O O . PHE A 1 96 ? -5.867 -3.726 -2.070 1.00 98.06 96 PHE A O 1
ATOM 695 N N . VAL A 1 97 ? -7.302 -2.150 -1.323 1.00 98.25 97 VAL A N 1
ATOM 696 C CA . VAL A 1 97 ? -7.186 -2.476 0.098 1.00 98.25 97 VAL A CA 1
ATOM 697 C C . VAL A 1 97 ? -8.543 -2.310 0.762 1.00 98.25 97 VAL A C 1
ATOM 699 O O . VAL A 1 97 ? -9.230 -1.323 0.523 1.00 98.25 97 VAL A O 1
ATOM 702 N N . ARG A 1 98 ? -8.897 -3.233 1.651 1.00 96.94 98 ARG A N 1
ATOM 703 C CA . ARG A 1 98 ? -10.059 -3.131 2.529 1.00 96.94 98 ARG A CA 1
ATOM 704 C C . ARG A 1 98 ? -9.642 -3.361 3.970 1.00 96.94 98 ARG A C 1
ATOM 706 O O . ARG A 1 98 ? -8.969 -4.345 4.258 1.00 96.94 98 ARG A O 1
ATOM 713 N N . VAL A 1 99 ? -10.067 -2.474 4.865 1.00 95.25 99 VAL A N 1
ATOM 714 C CA . VAL A 1 99 ? -9.968 -2.654 6.321 1.00 95.25 99 VAL A CA 1
ATOM 715 C C . VAL A 1 99 ? -11.384 -2.678 6.880 1.00 95.25 99 VAL A C 1
ATOM 717 O O . VAL A 1 99 ? -12.063 -1.651 6.889 1.00 95.25 99 VAL A O 1
ATOM 720 N N . ASN A 1 100 ? -11.832 -3.838 7.350 1.00 90.31 100 ASN A N 1
ATOM 721 C CA . ASN A 1 100 ? -13.221 -4.092 7.716 1.00 90.31 100 ASN A CA 1
ATOM 722 C C . ASN A 1 100 ? -14.171 -3.712 6.556 1.00 90.31 100 ASN A C 1
ATOM 724 O O . ASN A 1 100 ? -14.047 -4.265 5.470 1.00 90.31 100 ASN A O 1
ATOM 728 N N . ASP A 1 101 ? -15.061 -2.735 6.744 1.00 87.69 101 ASP A N 1
ATOM 729 C CA . ASP A 1 101 ? -16.009 -2.263 5.722 1.00 87.69 101 ASP A CA 1
ATOM 730 C C . ASP A 1 101 ? -15.505 -1.022 4.951 1.00 87.69 101 ASP A C 1
ATOM 732 O O . ASP A 1 101 ? -16.288 -0.317 4.310 1.00 87.69 101 ASP A O 1
ATOM 736 N N . HIS A 1 102 ? -14.210 -0.698 5.054 1.00 93.19 102 HIS A N 1
ATOM 737 C CA . HIS A 1 102 ? -13.615 0.492 4.444 1.00 93.19 102 HIS A CA 1
ATOM 738 C C . HIS A 1 102 ? -12.707 0.140 3.275 1.00 93.19 102 HIS A C 1
ATOM 740 O O . HIS A 1 102 ? -11.612 -0.392 3.467 1.00 93.19 102 HIS A O 1
ATOM 746 N N . ASP A 1 103 ? -13.163 0.514 2.086 1.00 95.88 103 ASP A N 1
ATOM 747 C CA . ASP A 1 103 ? -12.473 0.300 0.821 1.00 95.88 103 ASP A CA 1
ATOM 748 C C . ASP A 1 103 ? -11.555 1.476 0.493 1.00 95.88 103 ASP A C 1
ATOM 750 O O . ASP A 1 103 ? -11.933 2.637 0.649 1.00 95.88 103 ASP A O 1
ATOM 754 N N . PHE A 1 104 ? -10.365 1.153 -0.001 1.00 97.56 104 PHE A N 1
ATOM 755 C CA . PHE A 1 104 ? -9.417 2.088 -0.585 1.00 97.56 104 PHE A CA 1
ATOM 756 C C . PHE A 1 104 ? -9.126 1.638 -2.010 1.00 97.56 104 PHE A C 1
ATOM 758 O O . PHE A 1 104 ? -8.458 0.621 -2.239 1.00 97.56 104 PHE A O 1
ATOM 765 N N . ALA A 1 105 ? -9.609 2.423 -2.967 1.00 97.31 105 ALA A N 1
ATOM 766 C CA . ALA A 1 105 ? -9.105 2.367 -4.324 1.00 97.31 105 ALA A CA 1
ATOM 767 C C . ALA A 1 105 ? -7.700 3.006 -4.375 1.00 97.31 105 ALA A C 1
ATOM 769 O O . ALA A 1 105 ? -7.307 3.739 -3.459 1.00 97.31 105 ALA A O 1
ATOM 770 N N . PRO A 1 106 ? -6.907 2.763 -5.431 1.00 97.19 106 PRO A N 1
ATOM 771 C CA . PRO A 1 106 ? -5.569 3.337 -5.561 1.00 97.19 106 PRO A CA 1
ATOM 772 C C . PRO A 1 106 ? -5.531 4.866 -5.419 1.00 97.19 106 PRO A C 1
ATOM 774 O O . PRO A 1 106 ? -4.574 5.408 -4.872 1.00 97.19 106 PRO A O 1
ATOM 777 N N . GLU A 1 107 ? -6.566 5.559 -5.890 1.00 97.12 107 GLU A N 1
ATOM 778 C CA . GLU A 1 107 ? -6.746 7.011 -5.788 1.00 97.12 107 GLU A CA 1
ATOM 779 C C . GLU A 1 107 ? -7.004 7.531 -4.366 1.00 97.12 107 GLU A C 1
ATOM 781 O O . GLU A 1 107 ? -6.737 8.704 -4.095 1.00 97.12 107 GLU A O 1
ATOM 786 N N . ASP A 1 108 ? -7.473 6.680 -3.453 1.00 97.62 108 ASP A N 1
ATOM 787 C CA . ASP A 1 108 ? -7.703 7.040 -2.049 1.00 97.62 108 ASP A CA 1
ATOM 788 C C . ASP A 1 108 ? -6.406 7.000 -1.225 1.00 97.62 108 ASP A C 1
ATOM 790 O O . ASP A 1 108 ? -6.340 7.503 -0.097 1.00 97.62 108 ASP A O 1
ATOM 794 N N . LEU A 1 109 ? -5.354 6.402 -1.789 1.00 98.31 109 LEU A N 1
ATOM 795 C CA . LEU A 1 109 ? -4.052 6.250 -1.164 1.00 98.31 109 LEU A CA 1
ATOM 796 C C . LEU A 1 109 ? -3.111 7.382 -1.587 1.00 98.31 109 LEU A C 1
ATOM 798 O O . LEU A 1 109 ? -2.935 7.691 -2.766 1.00 98.31 109 LEU A O 1
ATOM 802 N N . ARG A 1 110 ? -2.418 7.970 -0.609 1.00 98.00 110 ARG A N 1
ATOM 803 C CA . ARG A 1 110 ? -1.345 8.949 -0.855 1.00 98.00 110 ARG A CA 1
ATOM 804 C C . ARG A 1 110 ? 0.018 8.295 -0.681 1.00 98.00 110 ARG A C 1
ATOM 806 O O . ARG A 1 110 ? 0.206 7.532 0.261 1.00 98.00 110 ARG A O 1
ATOM 813 N N . ILE A 1 111 ? 0.989 8.643 -1.522 1.00 98.56 111 ILE A N 1
ATOM 814 C CA . ILE A 1 111 ? 2.380 8.232 -1.307 1.00 98.56 111 ILE A CA 1
ATOM 815 C C . ILE A 1 111 ? 3.112 9.335 -0.549 1.00 98.56 111 ILE A C 1
ATOM 817 O O . ILE A 1 111 ? 3.044 10.514 -0.907 1.00 98.56 111 ILE A O 1
ATOM 821 N N . VAL A 1 112 ? 3.848 8.944 0.482 1.00 98.31 112 VAL A N 1
ATOM 822 C CA . VAL A 1 112 ? 4.835 9.795 1.148 1.00 98.31 112 VAL A CA 1
ATOM 823 C C . VAL A 1 112 ? 6.184 9.094 1.175 1.00 98.31 112 VAL A C 1
ATOM 825 O O . VAL A 1 112 ? 6.253 7.868 1.187 1.00 98.31 112 VAL A O 1
ATOM 828 N N . ASN A 1 113 ? 7.257 9.871 1.216 1.00 97.50 113 ASN A N 1
ATOM 829 C CA . ASN A 1 113 ? 8.598 9.383 1.514 1.00 97.50 113 ASN A CA 1
ATOM 830 C C . ASN A 1 113 ? 9.281 10.307 2.536 1.00 97.50 113 ASN A C 1
ATOM 832 O O . ASN A 1 113 ? 8.652 11.197 3.115 1.00 97.50 113 ASN A O 1
ATOM 836 N N . ARG A 1 114 ? 10.590 10.135 2.749 1.00 95.00 114 ARG A N 1
ATOM 837 C CA . ARG A 1 114 ? 11.374 10.934 3.715 1.00 95.00 114 ARG A CA 1
ATOM 838 C C . ARG A 1 114 ? 11.400 12.439 3.429 1.00 95.00 114 ARG A C 1
ATOM 840 O O . ARG A 1 114 ? 11.704 13.216 4.328 1.00 95.00 114 ARG A O 1
ATOM 847 N N . THR A 1 115 ? 11.136 12.840 2.189 1.00 96.25 115 THR A N 1
ATOM 848 C CA . THR A 1 115 ? 11.188 14.238 1.732 1.00 96.25 115 THR A CA 1
ATOM 849 C C . THR A 1 115 ? 9.816 14.905 1.676 1.00 96.25 115 THR A C 1
ATOM 851 O O . THR A 1 115 ? 9.745 16.130 1.604 1.00 96.25 115 THR A O 1
ATOM 854 N N . GLY A 1 116 ? 8.731 14.128 1.749 1.00 97.00 116 GLY A N 1
ATOM 855 C CA . GLY A 1 116 ? 7.363 14.634 1.721 1.00 97.00 116 GLY A CA 1
ATOM 856 C C . GLY A 1 116 ? 6.437 13.821 0.811 1.00 97.00 116 GLY A C 1
ATOM 857 O O . GLY A 1 116 ? 6.711 12.651 0.531 1.00 97.00 116 GLY A O 1
ATOM 858 N N . PRO A 1 117 ? 5.314 14.417 0.373 1.00 97.94 117 PRO A N 1
ATOM 859 C CA . PRO A 1 117 ? 4.377 13.776 -0.543 1.00 97.94 117 PRO A CA 1
ATOM 860 C C . PRO A 1 117 ? 5.010 13.466 -1.904 1.00 97.94 117 PRO A C 1
ATOM 862 O O . PRO A 1 117 ? 5.724 14.294 -2.470 1.00 97.94 117 PRO A O 1
ATOM 865 N N . VAL A 1 118 ? 4.684 12.300 -2.458 1.00 97.88 118 VAL A N 1
ATOM 866 C CA . VAL A 1 118 ? 5.101 11.871 -3.798 1.00 97.88 118 VAL A CA 1
ATOM 867 C C . VAL A 1 118 ? 3.873 11.819 -4.698 1.00 97.88 118 VAL A C 1
ATOM 869 O O . VAL A 1 118 ? 2.905 11.116 -4.413 1.00 97.88 118 VAL A O 1
ATOM 872 N N . VAL A 1 119 ? 3.911 12.553 -5.810 1.00 96.00 119 VAL A N 1
ATOM 873 C CA . VAL A 1 119 ? 2.853 12.497 -6.824 1.00 96.00 119 VAL A CA 1
ATOM 874 C C . VAL A 1 119 ? 3.154 11.358 -7.784 1.00 96.00 119 VAL A C 1
ATOM 876 O O . VAL A 1 119 ? 4.179 11.367 -8.469 1.00 96.00 119 VAL A O 1
ATOM 879 N N . ARG A 1 120 ? 2.238 10.392 -7.865 1.00 94.38 120 ARG A N 1
ATOM 880 C CA . ARG A 1 120 ? 2.325 9.278 -8.806 1.00 94.38 120 ARG A CA 1
ATOM 881 C C . ARG A 1 120 ? 1.003 9.102 -9.544 1.00 94.38 120 ARG A C 1
ATOM 883 O O . ARG A 1 120 ? -0.035 9.030 -8.894 1.00 94.38 120 ARG A O 1
ATOM 890 N N . PRO A 1 121 ? 1.011 9.04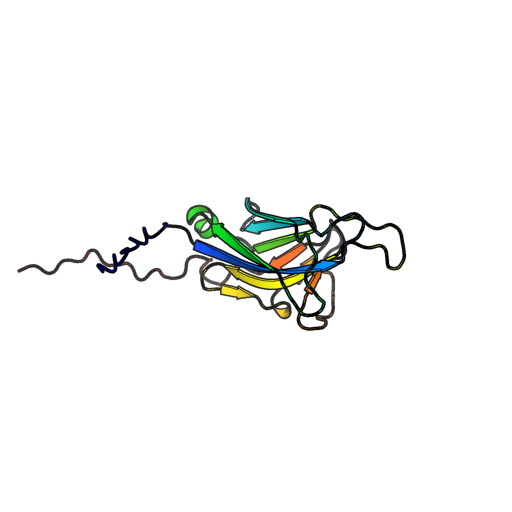5 -10.886 1.00 94.88 121 PRO A N 1
ATOM 891 C CA . PRO A 1 121 ? -0.205 8.750 -11.624 1.00 94.88 121 PRO A CA 1
ATOM 892 C C . PRO A 1 121 ? -0.624 7.297 -11.395 1.00 94.88 121 PRO A C 1
ATOM 894 O O . PRO A 1 121 ? 0.211 6.395 -11.489 1.00 94.88 121 PRO A O 1
ATOM 897 N N . ILE A 1 122 ? -1.921 7.076 -11.191 1.00 95.94 122 ILE A N 1
ATOM 898 C CA . ILE A 1 122 ? -2.513 5.741 -11.275 1.00 95.94 122 ILE A CA 1
ATOM 899 C C . ILE A 1 122 ? -2.436 5.277 -12.727 1.00 95.94 122 ILE A C 1
ATOM 901 O O . ILE A 1 122 ? -2.845 5.985 -13.651 1.00 95.94 122 ILE A O 1
ATOM 905 N N . ARG A 1 123 ? -1.884 4.085 -12.946 1.00 91.81 123 ARG A N 1
ATOM 906 C CA . ARG A 1 123 ? -1.773 3.470 -14.275 1.00 91.81 123 ARG A CA 1
ATOM 907 C C . ARG A 1 123 ? -2.392 2.095 -14.211 1.00 91.81 123 ARG A C 1
ATOM 909 O O . ARG A 1 123 ? -2.064 1.342 -13.311 1.00 91.81 123 ARG A O 1
ATOM 916 N N . GLN A 1 124 ? -3.268 1.765 -15.159 1.00 92.81 124 GLN A N 1
ATOM 917 C CA . GLN A 1 124 ? -3.916 0.446 -15.208 1.00 92.81 124 GLN A CA 1
ATOM 918 C C . GLN A 1 124 ? -4.594 0.057 -13.875 1.00 92.81 124 GLN A C 1
ATOM 920 O O . GLN A 1 124 ? -4.525 -1.097 -13.473 1.00 92.81 124 GLN A O 1
ATOM 925 N N . GLY A 1 125 ? -5.194 1.025 -13.168 1.00 94.94 125 GLY A N 1
ATOM 926 C CA . GLY A 1 125 ? -5.897 0.768 -11.905 1.00 94.94 125 GLY A CA 1
ATOM 927 C C . GLY A 1 125 ? -4.999 0.352 -10.736 1.00 94.94 125 GLY A C 1
ATOM 928 O O . GLY A 1 125 ? -5.461 -0.359 -9.856 1.00 94.94 125 GLY A O 1
ATOM 929 N N . ARG A 1 126 ? -3.721 0.756 -10.719 1.00 96.31 126 ARG A N 1
ATOM 930 C CA . ARG A 1 126 ? -2.809 0.496 -9.595 1.00 96.31 126 ARG A CA 1
ATOM 931 C C . ARG A 1 126 ? -2.010 1.721 -9.166 1.00 96.31 126 ARG A C 1
ATOM 933 O O . ARG A 1 126 ? -1.628 2.554 -9.996 1.00 96.31 126 ARG A O 1
ATOM 940 N N . LEU A 1 127 ? -1.707 1.771 -7.872 1.00 97.88 127 LEU A N 1
ATOM 941 C CA . LEU A 1 127 ? -0.687 2.626 -7.274 1.00 97.88 127 LEU A CA 1
ATOM 942 C C . LEU A 1 127 ? 0.617 1.827 -7.170 1.00 97.88 127 LEU A C 1
ATOM 944 O O . LEU A 1 127 ? 0.602 0.672 -6.755 1.00 97.88 127 LEU A O 1
ATOM 948 N N . GLU A 1 128 ? 1.751 2.419 -7.534 1.00 97.31 128 GLU A N 1
ATOM 949 C CA . GLU A 1 128 ? 3.048 1.730 -7.518 1.00 97.31 128 GLU A CA 1
ATOM 950 C C . GLU A 1 128 ? 3.969 2.340 -6.456 1.00 97.31 128 GLU A C 1
ATOM 952 O O . GLU A 1 128 ? 4.152 3.556 -6.435 1.00 97.31 128 GLU A O 1
ATOM 957 N N . LEU A 1 129 ? 4.580 1.515 -5.606 1.00 97.81 129 LEU A N 1
ATOM 958 C CA . LEU A 1 129 ? 5.697 1.903 -4.742 1.00 97.81 129 LEU A CA 1
ATOM 959 C C . LEU A 1 129 ? 6.993 1.417 -5.385 1.00 97.81 129 LEU A C 1
ATOM 961 O O . LEU A 1 129 ? 7.134 0.225 -5.668 1.00 97.81 129 LEU A O 1
ATOM 965 N N . TRP A 1 130 ? 7.903 2.351 -5.641 1.00 95.62 130 TRP A N 1
ATOM 966 C CA . TRP A 1 130 ? 9.132 2.119 -6.398 1.00 95.62 130 TRP A CA 1
ATOM 967 C C . TRP A 1 130 ? 10.364 1.958 -5.520 1.00 95.62 130 TRP A C 1
ATOM 969 O O . TRP A 1 130 ? 11.390 1.485 -5.987 1.00 95.62 130 TRP A O 1
ATOM 979 N N . THR A 1 131 ? 10.296 2.408 -4.270 1.00 95.25 131 THR A N 1
ATOM 980 C CA . THR A 1 131 ? 11.443 2.394 -3.365 1.00 95.25 131 THR A CA 1
ATOM 981 C C . THR A 1 131 ? 11.028 1.986 -1.959 1.00 95.25 131 THR A C 1
ATOM 983 O O . THR A 1 131 ? 9.868 2.101 -1.559 1.00 95.25 131 THR A O 1
ATOM 986 N N . GLY A 1 132 ? 11.996 1.521 -1.171 1.00 95.00 132 GLY A N 1
ATOM 987 C CA . GLY A 1 132 ? 11.760 1.079 0.208 1.00 95.00 132 GLY A CA 1
ATOM 988 C C . GLY A 1 132 ? 11.507 2.214 1.206 1.00 95.00 132 GLY A C 1
ATOM 989 O O . GLY A 1 132 ? 11.190 1.950 2.366 1.00 95.00 132 GLY A O 1
ATOM 990 N N . ASP A 1 133 ? 11.684 3.472 0.794 1.00 96.75 133 ASP A N 1
ATOM 991 C CA . ASP A 1 133 ? 11.380 4.655 1.604 1.00 96.75 133 ASP A CA 1
ATOM 992 C C . ASP A 1 133 ? 10.018 5.286 1.284 1.00 96.75 133 ASP A C 1
ATOM 994 O O . ASP A 1 133 ? 9.603 6.206 1.993 1.00 96.75 133 ASP A O 1
ATOM 998 N N . GLU A 1 134 ? 9.322 4.787 0.262 1.00 98.38 134 GLU A N 1
ATOM 999 C CA . GLU A 1 134 ? 7.950 5.166 -0.052 1.00 98.38 134 GLU A CA 1
ATOM 1000 C C . GLU A 1 134 ? 6.941 4.360 0.770 1.00 98.38 134 GLU A C 1
ATOM 1002 O O . GLU A 1 134 ? 7.084 3.157 1.008 1.00 98.38 134 GLU A O 1
ATOM 1007 N N . VAL A 1 135 ? 5.879 5.044 1.185 1.00 98.62 135 VAL A N 1
ATOM 1008 C CA . VAL A 1 135 ? 4.779 4.482 1.964 1.00 98.62 135 VAL A CA 1
ATOM 1009 C C . VAL A 1 135 ? 3.464 4.940 1.347 1.00 98.62 135 VAL A C 1
ATOM 1011 O O . VAL A 1 135 ? 3.230 6.144 1.221 1.00 98.62 135 VAL A O 1
ATOM 1014 N N . ALA A 1 136 ? 2.596 3.993 0.993 1.00 98.69 136 ALA A N 1
ATOM 1015 C CA . ALA A 1 136 ? 1.202 4.280 0.672 1.00 98.69 136 ALA A CA 1
ATOM 1016 C C . ALA A 1 136 ? 0.407 4.431 1.974 1.00 98.69 136 ALA A C 1
ATOM 1018 O O . ALA A 1 136 ? 0.461 3.549 2.831 1.00 98.69 136 ALA A O 1
ATOM 1019 N N . LEU A 1 137 ? -0.320 5.536 2.125 1.00 98.38 137 LEU A N 1
ATOM 1020 C CA . LEU A 1 137 ? -1.123 5.849 3.304 1.00 98.38 137 LEU A CA 1
ATOM 1021 C C . LEU A 1 137 ? -2.610 5.927 2.955 1.00 98.38 137 LEU A C 1
ATOM 1023 O O . LEU A 1 137 ? -2.997 6.719 2.093 1.00 98.38 137 LEU A O 1
ATOM 1027 N N . GLY A 1 138 ? -3.424 5.170 3.688 1.00 97.94 138 GLY A N 1
ATOM 1028 C CA . GLY A 1 138 ? -4.882 5.283 3.703 1.00 97.94 138 GLY A CA 1
ATOM 1029 C C . GLY A 1 138 ? -5.334 5.982 4.982 1.00 97.94 138 GLY A C 1
ATOM 1030 O O . GLY A 1 138 ? -5.017 5.531 6.084 1.00 97.94 138 GLY A O 1
ATOM 1031 N N . THR A 1 139 ? -6.039 7.107 4.850 1.00 96.69 139 THR A N 1
ATOM 1032 C CA . THR A 1 139 ? -6.516 7.868 6.015 1.00 96.69 139 THR A CA 1
ATOM 1033 C C . THR A 1 139 ? -7.581 7.080 6.762 1.00 96.69 139 THR A C 1
ATOM 1035 O O . THR A 1 139 ? -8.529 6.594 6.145 1.00 96.69 139 THR A O 1
ATOM 1038 N N . ALA A 1 140 ? -7.466 7.011 8.088 1.00 94.38 140 ALA A N 1
ATOM 1039 C CA . ALA A 1 140 ? -8.504 6.391 8.898 1.00 94.38 140 ALA A CA 1
ATOM 1040 C C . ALA A 1 140 ? -9.869 7.089 8.696 1.00 94.38 140 ALA A C 1
ATOM 1042 O O . ALA A 1 140 ? -9.943 8.325 8.658 1.00 94.38 140 ALA A O 1
ATOM 1043 N N . PRO A 1 141 ? -10.971 6.329 8.590 1.00 92.12 141 PRO A N 1
ATOM 1044 C CA . PRO A 1 141 ? -12.304 6.888 8.418 1.00 92.12 141 PRO A CA 1
ATOM 1045 C C . PRO A 1 141 ? -12.722 7.731 9.630 1.00 92.12 141 PRO A C 1
ATOM 1047 O O . PRO A 1 141 ? -12.341 7.482 10.779 1.00 92.12 141 PRO A O 1
ATOM 1050 N N . ARG A 1 142 ? -13.564 8.741 9.383 1.00 85.62 142 ARG A N 1
ATOM 1051 C CA . ARG A 1 142 ? -14.167 9.538 10.461 1.00 85.62 142 ARG A CA 1
ATOM 1052 C C . ARG A 1 142 ? -15.058 8.634 11.314 1.00 85.62 142 ARG A C 1
ATOM 1054 O O . ARG A 1 142 ? -16.069 8.143 10.827 1.00 85.62 142 ARG A O 1
ATOM 1061 N N . GLY A 1 143 ? -14.697 8.464 12.584 1.00 84.00 143 GLY A N 1
ATOM 1062 C CA . GLY A 1 143 ? -15.363 7.533 13.504 1.00 84.00 143 GLY A CA 1
ATOM 1063 C C . GLY A 1 143 ? -14.527 6.302 13.864 1.00 84.00 143 GLY A C 1
ATOM 1064 O O . GLY A 1 143 ? -14.923 5.575 14.767 1.00 84.00 143 GLY A O 1
ATOM 1065 N N . GLY A 1 144 ? -13.355 6.124 13.241 1.00 86.88 144 GLY A N 1
ATOM 1066 C CA . GLY A 1 144 ? -12.464 4.988 13.484 1.00 86.88 144 GLY A CA 1
ATOM 1067 C C . GLY A 1 144 ? -12.812 3.766 12.633 1.00 86.88 144 GLY A C 1
ATOM 1068 O O . GLY A 1 144 ? -13.814 3.749 11.927 1.00 86.88 144 GLY A O 1
ATOM 1069 N N . TRP A 1 145 ? -11.951 2.750 12.691 1.00 89.00 145 TRP A N 1
ATOM 1070 C CA . TRP A 1 145 ? -12.044 1.537 11.865 1.00 89.00 145 TRP A CA 1
ATOM 1071 C C . TRP A 1 145 ? -13.164 0.582 12.276 1.00 89.00 145 TRP A C 1
ATOM 1073 O O . TRP A 1 145 ? -13.664 -0.195 11.465 1.00 89.00 145 TRP A O 1
ATOM 1083 N N . ILE A 1 146 ? -13.544 0.626 13.551 1.00 83.44 146 ILE A N 1
ATOM 1084 C CA . ILE A 1 146 ? -14.650 -0.160 14.080 1.00 83.44 146 ILE A CA 1
ATOM 1085 C C . ILE A 1 146 ? -15.910 0.647 13.786 1.00 83.44 146 ILE A C 1
ATOM 1087 O O . ILE A 1 146 ? -16.228 1.603 14.497 1.00 83.44 146 ILE A O 1
ATOM 1091 N N . GLY A 1 147 ? -16.622 0.281 12.718 1.00 65.00 147 GLY A N 1
ATOM 1092 C CA . GLY A 1 147 ? -17.970 0.791 12.481 1.00 65.00 147 GLY A CA 1
ATOM 1093 C C . GLY A 1 147 ? -18.846 0.553 13.715 1.00 65.00 147 GLY A C 1
ATOM 1094 O O . GLY A 1 147 ? -18.498 -0.244 14.587 1.00 65.00 147 GLY A O 1
ATOM 1095 N N . LYS A 1 148 ? -20.005 1.216 13.824 1.00 53.31 148 LYS A N 1
ATOM 1096 C CA . LYS A 1 148 ? -20.991 0.821 14.841 1.00 53.31 148 LYS A CA 1
ATOM 1097 C C . LYS A 1 148 ? -21.333 -0.653 14.598 1.00 53.31 148 LYS A C 1
ATOM 1099 O O . LYS A 1 148 ? -22.230 -0.934 13.807 1.00 53.31 148 LYS A O 1
ATOM 1104 N N . ARG A 1 149 ? -20.671 -1.590 15.293 1.00 49.75 149 ARG A N 1
ATOM 1105 C CA . ARG A 1 149 ? -21.266 -2.892 15.580 1.00 49.75 149 ARG A CA 1
ATOM 1106 C C . ARG A 1 149 ? -22.597 -2.496 16.187 1.00 49.75 149 ARG A C 1
ATOM 1108 O O . ARG A 1 149 ? -22.611 -1.825 17.221 1.00 49.75 149 ARG A O 1
ATOM 1115 N N . LEU A 1 150 ? -23.698 -2.770 15.485 1.00 40.44 150 LEU A N 1
ATOM 1116 C CA . LEU A 1 150 ? -25.001 -2.760 16.123 1.00 40.44 150 LEU A CA 1
ATOM 1117 C C . LEU A 1 150 ? -24.774 -3.608 17.360 1.00 40.44 150 LEU A C 1
ATOM 1119 O O . LEU A 1 150 ? -24.450 -4.789 17.239 1.00 40.44 150 LEU A O 1
ATOM 1123 N N . SER A 1 151 ? -24.770 -2.960 18.523 1.00 42.75 151 SER A N 1
ATOM 1124 C CA . SER A 1 151 ? -24.757 -3.661 19.784 1.00 42.75 151 SER A CA 1
ATOM 1125 C C . SER A 1 151 ? -25.882 -4.665 19.636 1.00 42.75 151 SER A C 1
ATOM 1127 O O . SER A 1 151 ? -27.038 -4.260 19.497 1.00 42.75 151 SER A O 1
ATOM 1129 N N . GLY A 1 152 ? -25.540 -5.950 19.556 1.00 43.16 152 GLY A N 1
ATOM 1130 C CA . GLY A 1 152 ? -26.479 -6.986 19.923 1.00 43.16 152 GLY A CA 1
ATOM 1131 C C . GLY A 1 152 ? -26.826 -6.644 21.353 1.00 43.16 152 GLY A C 1
ATOM 1132 O O . GLY A 1 152 ? -26.041 -6.921 22.253 1.00 43.16 152 GLY A O 1
ATOM 1133 N N . ASP A 1 153 ? -27.896 -5.876 21.512 1.00 41.16 153 ASP A N 1
ATOM 1134 C CA . ASP A 1 153 ? -28.411 -5.452 22.789 1.00 41.16 153 ASP A CA 1
ATOM 1135 C C . ASP A 1 153 ? -28.735 -6.744 23.538 1.00 41.16 153 ASP A C 1
ATOM 1137 O O . ASP A 1 153 ? -29.604 -7.498 23.090 1.00 41.16 153 ASP A O 1
ATOM 1141 N N . PRO A 1 154 ? -28.049 -7.071 24.646 1.00 50.56 154 PRO A N 1
ATOM 1142 C CA . PRO A 1 154 ? -28.528 -8.091 25.556 1.00 50.56 154 PRO A CA 1
ATOM 1143 C C . PRO A 1 154 ? -29.636 -7.443 26.400 1.00 50.56 154 PRO A C 1
ATOM 1145 O O . PRO A 1 154 ? -29.547 -7.319 27.622 1.00 50.56 154 PRO A O 1
ATOM 1148 N N . GLY A 1 155 ? -30.669 -6.964 25.714 1.00 42.53 155 GLY A N 1
ATOM 1149 C CA . GLY A 1 155 ? -31.784 -6.217 26.251 1.00 42.53 155 GLY A CA 1
ATOM 1150 C C . GLY A 1 155 ? -33.015 -7.098 26.231 1.00 42.53 155 GLY A C 1
ATOM 1151 O O . GLY A 1 155 ? -33.730 -7.155 25.244 1.00 42.53 155 GLY A O 1
ATOM 1152 N N . ARG A 1 156 ? -33.191 -7.835 27.330 1.00 48.78 156 ARG A N 1
ATOM 1153 C CA . ARG A 1 156 ? -34.474 -8.097 27.996 1.00 48.78 156 ARG A CA 1
ATOM 1154 C C . ARG A 1 156 ? -35.734 -7.899 27.144 1.00 48.78 156 ARG A C 1
ATOM 1156 O O . ARG A 1 156 ? -36.116 -6.764 26.926 1.00 48.78 156 ARG A O 1
ATOM 1163 N N . ASP A 1 157 ? -36.460 -8.992 26.932 1.00 41.78 157 ASP A N 1
ATOM 1164 C CA . ASP A 1 157 ? -37.909 -9.020 27.146 1.00 41.78 157 ASP A CA 1
ATOM 1165 C C . ASP A 1 157 ? -38.295 -10.395 27.718 1.00 41.78 157 ASP A C 1
ATOM 1167 O O . ASP A 1 157 ? -38.444 -11.383 27.003 1.00 41.78 157 ASP A O 1
ATOM 1171 N N . GLY A 1 158 ? -38.399 -10.458 29.051 1.00 38.78 158 GLY A N 1
ATOM 1172 C CA . GLY A 1 158 ? -39.434 -11.286 29.678 1.00 38.78 158 GLY A CA 1
ATOM 1173 C C . GLY A 1 158 ? -40.780 -10.587 29.460 1.00 38.78 158 GLY A C 1
ATOM 1174 O O . GLY A 1 158 ? -40.803 -9.359 29.331 1.00 38.78 158 GLY A O 1
ATOM 1175 N N . PRO A 1 159 ? -41.891 -11.326 29.378 1.00 46.38 159 PRO A N 1
ATOM 1176 C CA . PRO A 1 159 ? -42.460 -11.975 30.565 1.00 46.38 159 PRO A CA 1
ATOM 1177 C C . PRO A 1 159 ? -42.364 -13.504 30.595 1.00 46.38 159 PRO A C 1
ATOM 1179 O O . PRO A 1 159 ? -42.467 -14.145 29.527 1.00 46.38 159 PRO A O 1
#

Secondary structure (DSSP, 8-state):
-------------SEEEEEEEEEE--SSSPPEEEEEETTEEEEEEE--SPPPTT--EEEEEEEEHHHHHH---EEEEESS--EEETTEE--EEEEEEEETTEEE-GGGPEEEETTEEE----BTTBEEE-STT-EEEEPPPTT-SS-------------